Protein AF-A0A7W5BDZ5-F1 (afdb_monomer)

pLDDT: mean 76.69, std 17.92, range [43.31, 96.44]

Structure (mmCIF, N/CA/C/O backbone):
data_AF-A0A7W5BDZ5-F1
#
_entry.id   AF-A0A7W5BDZ5-F1
#
loop_
_atom_site.group_PDB
_atom_site.id
_atom_site.type_symbol
_atom_site.label_atom_id
_atom_site.label_alt_id
_atom_site.label_comp_id
_atom_site.label_asym_id
_atom_site.label_entity_id
_atom_site.label_seq_id
_atom_site.pdbx_PDB_ins_code
_atom_site.Cartn_x
_atom_site.Cartn_y
_atom_site.Cartn_z
_atom_site.occupancy
_atom_site.B_iso_or_equiv
_atom_site.auth_seq_id
_atom_site.auth_comp_id
_atom_site.auth_asym_id
_atom_site.auth_atom_id
_atom_site.pdbx_PDB_model_num
ATOM 1 N N . MET A 1 1 ? 33.289 -14.891 -12.813 1.00 67.44 1 MET A N 1
ATOM 2 C CA . MET A 1 1 ? 33.246 -13.759 -11.858 1.00 67.44 1 MET A CA 1
ATOM 3 C C . MET A 1 1 ? 31.859 -13.136 -11.923 1.00 67.44 1 MET A C 1
ATOM 5 O O . MET A 1 1 ? 31.339 -13.019 -13.023 1.00 67.44 1 MET A O 1
ATOM 9 N N . LYS A 1 2 ? 31.230 -12.822 -10.783 1.00 79.38 2 LYS A N 1
ATOM 10 C CA . LYS A 1 2 ? 29.952 -12.090 -10.724 1.00 79.38 2 LYS A CA 1
ATOM 11 C C . LYS A 1 2 ? 30.265 -10.614 -10.483 1.00 79.38 2 LYS A C 1
ATOM 13 O O . LYS A 1 2 ? 30.924 -10.308 -9.495 1.00 79.38 2 LYS A O 1
ATOM 18 N N . THR A 1 3 ? 29.818 -9.743 -11.380 1.00 87.62 3 THR A N 1
ATOM 19 C CA . THR A 1 3 ? 30.016 -8.290 -11.298 1.00 87.62 3 THR A CA 1
ATOM 20 C C . THR A 1 3 ? 28.718 -7.653 -10.820 1.00 87.62 3 THR A C 1
ATOM 22 O O . THR A 1 3 ? 27.643 -8.001 -11.308 1.00 87.62 3 THR A O 1
ATOM 25 N N . TYR A 1 4 ? 28.803 -6.772 -9.829 1.00 88.56 4 TYR A N 1
ATOM 26 C CA . TYR A 1 4 ? 27.645 -6.038 -9.333 1.00 88.56 4 TYR A CA 1
ATOM 27 C C . TYR A 1 4 ? 27.398 -4.810 -10.212 1.00 88.56 4 TYR A C 1
ATOM 29 O O . TYR A 1 4 ? 28.344 -4.126 -10.600 1.00 88.56 4 TYR A O 1
ATOM 37 N N . HIS A 1 5 ? 26.131 -4.543 -10.514 1.00 81.31 5 HIS A N 1
ATOM 38 C CA . HIS A 1 5 ? 25.703 -3.357 -11.242 1.00 81.31 5 HIS A CA 1
ATOM 39 C C . HIS A 1 5 ? 24.717 -2.585 -10.372 1.00 81.31 5 HIS A C 1
ATOM 41 O O . HIS A 1 5 ? 23.705 -3.137 -9.940 1.00 81.31 5 HIS A O 1
ATOM 47 N N . GLU A 1 6 ? 25.014 -1.313 -10.125 1.00 79.31 6 GLU A N 1
ATOM 48 C CA . GLU A 1 6 ? 24.080 -0.400 -9.476 1.00 79.31 6 GLU A CA 1
ATOM 49 C C . GLU A 1 6 ? 23.008 -0.003 -10.486 1.00 79.31 6 GLU A C 1
ATOM 51 O O . GLU A 1 6 ? 23.291 0.636 -11.499 1.00 79.31 6 GLU A O 1
ATOM 56 N N . ILE A 1 7 ? 21.772 -0.425 -10.226 1.00 79.12 7 ILE A N 1
ATOM 57 C CA . ILE A 1 7 ? 20.616 -0.007 -11.013 1.00 79.12 7 ILE A CA 1
ATOM 58 C C . ILE A 1 7 ? 20.012 1.199 -10.293 1.00 79.12 7 ILE A C 1
ATOM 60 O O . ILE A 1 7 ? 19.480 1.030 -9.191 1.00 79.12 7 ILE A O 1
ATOM 64 N N . PRO A 1 8 ? 20.106 2.411 -10.865 1.00 76.56 8 PRO A N 1
ATOM 65 C CA . PRO A 1 8 ? 19.493 3.578 -10.261 1.00 76.56 8 PRO A CA 1
ATOM 66 C C . PRO A 1 8 ? 17.970 3.458 -10.322 1.00 76.56 8 PRO A C 1
ATOM 68 O O . PRO A 1 8 ? 17.406 2.919 -11.276 1.00 76.56 8 PRO A O 1
ATOM 71 N N . TYR A 1 9 ? 17.300 4.008 -9.314 1.00 75.38 9 TYR A N 1
ATOM 72 C CA . TYR A 1 9 ? 15.858 4.224 -9.376 1.00 75.38 9 TYR A CA 1
ATOM 73 C C . TYR A 1 9 ? 15.540 5.252 -10.463 1.00 75.38 9 TYR A C 1
ATOM 75 O O . TYR A 1 9 ? 16.203 6.290 -10.529 1.00 75.38 9 TYR A O 1
ATOM 83 N N . ALA A 1 10 ? 14.523 4.999 -11.294 1.00 80.31 10 ALA A N 1
ATOM 84 C CA . ALA A 1 10 ? 14.154 5.955 -12.335 1.00 80.31 10 ALA A CA 1
ATOM 85 C C . ALA A 1 10 ? 13.501 7.211 -11.733 1.00 80.31 10 ALA A C 1
ATOM 87 O O . ALA A 1 10 ? 13.695 8.310 -12.250 1.00 80.31 10 ALA A O 1
ATOM 88 N N . TYR A 1 11 ? 12.763 7.071 -10.621 1.00 85.56 11 TYR A N 1
ATOM 89 C CA . TYR A 1 11 ? 12.172 8.190 -9.886 1.00 85.56 11 TYR A CA 1
ATOM 90 C C . TYR A 1 11 ? 12.449 8.100 -8.377 1.00 85.56 11 TYR A C 1
ATOM 92 O O . TYR A 1 11 ? 11.963 7.205 -7.691 1.00 85.56 11 TYR A O 1
ATOM 100 N N . LEU A 1 12 ? 13.196 9.069 -7.835 1.00 84.81 12 LEU A N 1
ATOM 101 C CA . LEU A 1 12 ? 13.583 9.096 -6.415 1.00 84.81 12 LEU A CA 1
ATOM 102 C C . LEU A 1 12 ? 12.479 9.583 -5.461 1.00 84.81 12 LEU A C 1
ATOM 104 O O . LEU A 1 12 ? 12.607 9.416 -4.254 1.00 84.81 12 LEU A O 1
ATOM 108 N N . GLY A 1 13 ? 11.397 10.181 -5.967 1.00 88.50 13 GLY A N 1
ATOM 109 C CA . GLY A 1 13 ? 10.307 10.710 -5.133 1.00 88.50 13 GLY A CA 1
ATOM 110 C C . GLY A 1 13 ? 9.330 9.650 -4.620 1.00 88.50 13 GLY A C 1
A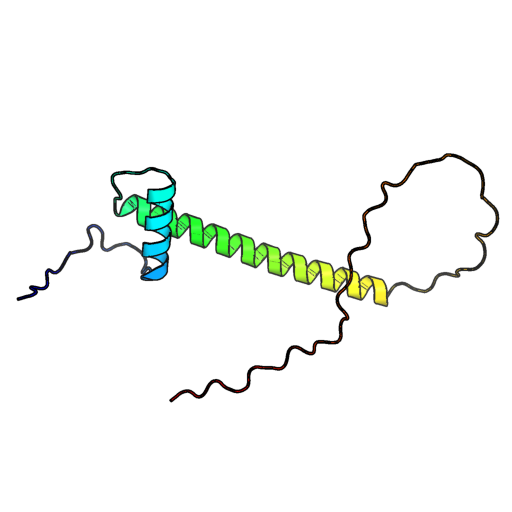TOM 111 O O . GLY A 1 13 ? 8.285 9.995 -4.069 1.00 88.50 13 GLY A O 1
ATOM 112 N N . ARG A 1 14 ? 9.606 8.363 -4.850 1.00 87.88 14 ARG A N 1
ATOM 113 C CA . ARG A 1 14 ? 8.696 7.289 -4.450 1.00 87.88 14 ARG A CA 1
ATOM 114 C C . ARG A 1 14 ? 8.789 6.994 -2.963 1.00 87.88 14 ARG A C 1
ATOM 116 O O . ARG A 1 14 ? 9.872 7.081 -2.386 1.00 87.88 14 ARG A O 1
ATOM 123 N N . PRO A 1 15 ? 7.669 6.587 -2.345 1.00 89.50 15 PRO A N 1
ATOM 124 C CA . PRO A 1 15 ? 7.720 6.098 -0.984 1.00 89.50 15 PRO A CA 1
ATOM 125 C C . PRO A 1 15 ? 8.593 4.839 -0.915 1.00 89.50 15 PRO A C 1
ATOM 127 O O . PRO A 1 15 ? 8.644 4.069 -1.881 1.00 89.50 15 PRO A O 1
ATOM 130 N N . PRO A 1 16 ? 9.235 4.584 0.233 1.00 89.81 16 PRO A N 1
ATOM 131 C CA . PRO A 1 16 ? 9.908 3.320 0.455 1.00 89.81 16 PRO A CA 1
ATOM 132 C C . PRO A 1 16 ? 8.909 2.161 0.323 1.00 89.81 16 PRO A C 1
ATOM 134 O O . PRO A 1 16 ? 7.764 2.225 0.791 1.00 89.81 16 PRO A O 1
ATOM 137 N N . ALA A 1 17 ? 9.365 1.100 -0.332 1.00 91.56 17 ALA A N 1
ATOM 138 C CA . ALA A 1 17 ? 8.632 -0.142 -0.508 1.00 91.56 17 ALA A CA 1
ATOM 139 C C . ALA A 1 17 ? 9.505 -1.310 -0.058 1.00 91.56 17 ALA A C 1
ATOM 141 O O . ALA A 1 17 ? 10.726 -1.305 -0.234 1.00 91.56 17 ALA A O 1
ATOM 142 N N . SER A 1 18 ? 8.878 -2.317 0.530 1.00 93.69 18 SER A N 1
ATOM 143 C CA . SER A 1 18 ? 9.566 -3.539 0.906 1.00 93.69 18 SER A CA 1
ATOM 144 C C . SER A 1 18 ? 9.847 -4.406 -0.328 1.00 93.69 18 SER A C 1
ATOM 146 O O . SER A 1 18 ? 9.153 -4.350 -1.348 1.00 93.69 18 SER A O 1
ATOM 148 N N . LEU A 1 19 ? 10.823 -5.307 -0.212 1.00 94.44 19 LEU A N 1
ATOM 149 C CA . LEU A 1 19 ? 11.084 -6.287 -1.267 1.00 94.44 19 LEU A CA 1
ATOM 150 C C . LEU A 1 19 ? 9.881 -7.219 -1.506 1.00 94.44 19 LEU A C 1
ATOM 152 O O . LEU A 1 19 ? 9.681 -7.690 -2.627 1.00 94.44 19 LEU A O 1
ATOM 156 N N . TRP A 1 20 ? 9.079 -7.501 -0.473 1.00 96.19 20 TRP A N 1
ATOM 157 C CA . TRP A 1 20 ? 7.903 -8.359 -0.610 1.00 96.19 20 TRP A CA 1
ATOM 158 C C . TRP A 1 20 ? 6.780 -7.658 -1.383 1.00 96.19 20 TRP A C 1
ATOM 160 O O . TRP A 1 20 ? 6.158 -8.305 -2.223 1.00 96.19 20 TRP A O 1
ATOM 170 N N . GLU A 1 21 ? 6.579 -6.353 -1.172 1.00 95.62 21 GLU A N 1
ATOM 171 C CA . GLU A 1 21 ? 5.581 -5.540 -1.881 1.00 95.62 21 GLU A CA 1
ATOM 172 C C . GLU A 1 21 ? 5.914 -5.477 -3.368 1.00 95.62 21 GLU A C 1
ATOM 174 O O . GLU A 1 21 ? 5.065 -5.747 -4.216 1.00 95.62 21 GLU A O 1
ATOM 179 N N . VAL A 1 22 ? 7.183 -5.213 -3.693 1.00 94.81 22 VAL A N 1
ATOM 180 C CA . VAL A 1 22 ? 7.658 -5.186 -5.082 1.00 94.81 22 VAL A CA 1
ATOM 181 C C . VAL A 1 22 ? 7.460 -6.548 -5.747 1.00 94.81 22 VAL A C 1
ATOM 183 O O . VAL A 1 22 ? 6.922 -6.628 -6.850 1.00 94.81 22 VAL A O 1
ATOM 186 N N . ARG A 1 23 ? 7.835 -7.644 -5.075 1.00 95.62 23 ARG A N 1
ATOM 187 C CA . ARG A 1 23 ? 7.628 -9.002 -5.604 1.00 95.62 23 ARG A CA 1
ATOM 188 C C . ARG A 1 23 ? 6.149 -9.322 -5.800 1.00 95.62 23 ARG A C 1
ATOM 190 O O . ARG A 1 23 ? 5.795 -9.934 -6.804 1.00 95.62 23 ARG A O 1
ATOM 197 N N . ALA A 1 24 ? 5.296 -8.935 -4.857 1.00 96.12 24 ALA A N 1
ATOM 198 C CA . ALA A 1 24 ? 3.860 -9.151 -4.951 1.00 96.12 24 ALA A CA 1
ATOM 199 C C . ALA A 1 24 ? 3.260 -8.384 -6.136 1.00 96.12 24 ALA A C 1
ATOM 201 O O . ALA A 1 24 ? 2.607 -9.006 -6.973 1.00 96.12 24 ALA A O 1
ATOM 202 N N . ALA A 1 25 ? 3.584 -7.097 -6.275 1.00 95.00 25 ALA A N 1
ATOM 203 C CA . ALA A 1 25 ? 3.136 -6.271 -7.389 1.00 95.00 25 ALA A CA 1
ATOM 204 C C . ALA A 1 25 ? 3.610 -6.828 -8.740 1.00 95.00 25 ALA A C 1
ATOM 206 O O . ALA A 1 25 ? 2.817 -6.943 -9.669 1.00 95.00 25 ALA A O 1
ATOM 207 N N . VAL A 1 26 ? 4.872 -7.261 -8.851 1.00 94.69 26 VAL A N 1
ATOM 208 C CA . VAL A 1 26 ? 5.396 -7.901 -10.071 1.00 94.69 26 VAL A CA 1
ATOM 209 C C . VAL A 1 26 ? 4.610 -9.167 -10.414 1.00 94.69 26 VAL A C 1
ATOM 211 O O . VAL A 1 26 ? 4.181 -9.323 -11.556 1.00 94.69 26 VAL A O 1
ATOM 214 N N . ARG A 1 27 ? 4.376 -10.059 -9.440 1.00 94.88 27 ARG A N 1
ATOM 215 C CA . ARG A 1 27 ? 3.580 -11.282 -9.661 1.00 94.88 27 ARG A CA 1
ATOM 216 C C . ARG A 1 27 ? 2.175 -10.956 -10.149 1.00 94.88 27 ARG A C 1
ATOM 218 O O . ARG A 1 27 ? 1.684 -11.611 -11.063 1.00 94.88 27 ARG A O 1
ATOM 225 N N . GLU A 1 28 ? 1.551 -9.941 -9.568 1.00 93.38 28 GLU A N 1
ATOM 226 C CA . GLU A 1 28 ? 0.231 -9.489 -9.983 1.00 93.38 28 GLU A CA 1
ATOM 227 C C . GLU A 1 28 ? 0.236 -8.933 -11.415 1.00 93.38 28 GLU A C 1
ATOM 229 O O . GLU A 1 28 ? -0.622 -9.301 -12.214 1.00 93.38 28 GLU A O 1
ATOM 234 N N . GLN A 1 29 ? 1.219 -8.107 -11.792 1.00 92.94 29 GLN A N 1
ATOM 235 C CA . GLN A 1 29 ? 1.317 -7.588 -13.162 1.00 92.94 29 GLN A CA 1
ATOM 236 C C . GLN A 1 29 ? 1.530 -8.709 -14.193 1.00 92.94 29 GLN A C 1
ATOM 238 O O . GLN A 1 29 ? 0.933 -8.670 -15.272 1.00 92.94 29 GLN A O 1
ATOM 243 N N . VAL A 1 30 ? 2.327 -9.730 -13.852 1.00 93.25 30 VAL A N 1
ATOM 244 C CA . VAL A 1 30 ? 2.497 -10.932 -14.685 1.00 93.25 30 VAL A CA 1
ATOM 245 C C . VAL A 1 30 ? 1.178 -11.696 -14.805 1.00 93.25 30 VAL A C 1
ATOM 247 O O . VAL A 1 30 ? 0.794 -12.070 -15.911 1.00 93.25 30 VAL A O 1
ATOM 250 N N . ALA A 1 31 ? 0.451 -11.882 -13.700 1.00 92.44 31 ALA A N 1
ATOM 251 C CA . ALA A 1 31 ? -0.854 -12.544 -13.701 1.00 92.44 31 ALA A CA 1
ATOM 252 C C . ALA A 1 31 ? -1.899 -11.781 -14.538 1.00 92.44 31 ALA A C 1
ATOM 254 O O . ALA A 1 31 ? -2.720 -12.396 -15.212 1.00 92.44 31 ALA A O 1
ATOM 255 N N . ARG A 1 32 ? -1.819 -10.443 -14.569 1.00 90.56 32 ARG A N 1
ATOM 256 C CA . ARG A 1 32 ? -2.621 -9.564 -15.441 1.00 90.56 32 ARG A CA 1
ATOM 257 C C . ARG A 1 32 ? -2.182 -9.610 -16.922 1.00 90.56 32 ARG A C 1
ATOM 259 O O . ARG A 1 32 ? -2.763 -8.913 -17.748 1.00 90.56 32 ARG A O 1
ATOM 266 N N . GLY A 1 33 ? -1.168 -10.405 -17.276 1.00 91.12 33 GLY A N 1
ATOM 267 C CA . GLY A 1 33 ? -0.713 -10.614 -18.654 1.00 91.12 33 GLY A CA 1
ATOM 268 C C . GLY A 1 33 ? 0.199 -9.516 -19.210 1.00 91.12 33 GLY A C 1
ATOM 269 O O . GLY A 1 33 ? 0.435 -9.470 -20.421 1.00 91.12 33 GLY A O 1
ATOM 270 N N . LYS A 1 34 ? 0.729 -8.619 -18.367 1.00 86.44 34 LYS A N 1
ATOM 271 C CA . LYS A 1 34 ? 1.642 -7.569 -18.834 1.00 86.44 34 LYS A CA 1
ATOM 272 C C . LYS A 1 34 ? 3.018 -8.157 -19.151 1.00 86.44 34 LYS A C 1
ATOM 274 O O . LYS A 1 34 ? 3.688 -8.700 -18.279 1.00 86.44 34 LYS A O 1
ATOM 279 N N . LYS A 1 35 ? 3.455 -8.011 -20.407 1.00 78.56 35 LYS A N 1
ATOM 280 C CA . LYS A 1 35 ? 4.794 -8.432 -20.870 1.00 78.56 35 LYS A CA 1
ATOM 281 C C . LYS A 1 35 ? 5.910 -7.467 -20.464 1.00 78.56 35 LYS A C 1
ATOM 283 O O . LYS A 1 35 ? 7.042 -7.897 -20.279 1.00 78.56 35 LYS A O 1
ATOM 288 N N . HIS A 1 36 ? 5.591 -6.181 -20.330 1.00 84.06 36 HIS A N 1
ATOM 289 C CA . HIS A 1 36 ? 6.528 -5.150 -19.898 1.00 84.06 36 HIS A CA 1
ATOM 290 C C . HIS A 1 36 ? 6.061 -4.591 -18.559 1.00 84.06 36 HIS A C 1
ATOM 292 O O . HIS A 1 36 ? 4.949 -4.072 -18.459 1.00 84.06 36 HIS A O 1
ATOM 298 N N . ILE A 1 37 ? 6.903 -4.745 -17.540 1.00 85.56 37 ILE A N 1
ATOM 299 C CA . ILE A 1 37 ? 6.654 -4.242 -16.192 1.00 85.56 37 ILE A CA 1
ATOM 300 C C . ILE A 1 37 ? 7.534 -3.013 -16.014 1.00 85.56 37 ILE A C 1
ATOM 302 O O . ILE A 1 37 ? 8.759 -3.114 -16.002 1.00 85.56 37 ILE A O 1
ATOM 306 N N . ASP A 1 38 ? 6.896 -1.855 -15.934 1.00 90.44 38 ASP A N 1
ATOM 307 C CA . ASP A 1 38 ? 7.535 -0.577 -15.654 1.00 90.44 38 ASP A CA 1
ATOM 308 C C . ASP A 1 38 ? 7.475 -0.243 -14.156 1.00 90.44 38 ASP A C 1
ATOM 310 O O . ASP A 1 38 ? 6.663 -0.775 -13.397 1.00 90.44 38 ASP A O 1
ATOM 314 N N . GLU A 1 39 ? 8.334 0.676 -13.716 1.00 89.38 39 GLU A N 1
ATOM 315 C CA . GLU A 1 39 ? 8.369 1.120 -12.318 1.00 89.38 39 GLU A CA 1
ATOM 316 C C . GLU A 1 39 ? 7.014 1.707 -11.884 1.00 89.38 39 GLU A C 1
ATOM 318 O O . GLU A 1 39 ? 6.532 1.433 -10.788 1.00 89.38 39 GLU A O 1
ATOM 323 N N . ASN A 1 40 ? 6.343 2.458 -12.764 1.00 91.69 40 ASN A N 1
ATOM 324 C CA . ASN A 1 40 ? 5.035 3.041 -12.465 1.00 91.69 40 ASN A CA 1
ATOM 325 C C . ASN A 1 40 ? 3.972 1.983 -12.146 1.00 91.69 40 ASN A C 1
ATOM 327 O O . ASN A 1 40 ? 3.282 2.135 -11.137 1.00 91.69 40 ASN A O 1
ATOM 331 N N . SER A 1 41 ? 3.848 0.913 -12.941 1.00 91.81 41 SER A N 1
ATOM 332 C CA . SER A 1 41 ? 2.845 -0.125 -12.668 1.00 91.81 41 SER A CA 1
ATOM 333 C C . SER A 1 41 ? 3.122 -0.898 -11.384 1.00 91.81 41 SER A C 1
ATOM 335 O O . SER A 1 41 ? 2.171 -1.277 -10.702 1.00 91.81 41 SER A O 1
ATOM 337 N N . ILE A 1 42 ? 4.393 -1.093 -11.017 1.00 93.06 42 ILE A N 1
ATOM 338 C CA . ILE A 1 42 ? 4.760 -1.718 -9.740 1.00 93.06 42 ILE A CA 1
ATOM 339 C C . ILE A 1 42 ? 4.236 -0.866 -8.586 1.00 93.06 42 ILE A C 1
ATOM 341 O O . ILE A 1 42 ? 3.498 -1.364 -7.741 1.00 93.06 42 ILE A O 1
ATOM 345 N N . PHE A 1 43 ? 4.571 0.425 -8.557 1.00 94.56 43 PHE A N 1
ATOM 346 C CA . PHE A 1 43 ? 4.167 1.294 -7.451 1.00 94.56 43 PHE A CA 1
ATOM 347 C C . PHE A 1 43 ? 2.665 1.583 -7.429 1.00 94.56 43 PHE A C 1
ATOM 349 O O . PHE A 1 43 ? 2.101 1.742 -6.349 1.00 94.56 43 PHE A O 1
ATOM 356 N N . GLN A 1 44 ? 2.005 1.590 -8.589 1.00 93.69 44 GLN A N 1
ATOM 357 C CA . GLN A 1 44 ? 0.547 1.613 -8.654 1.00 93.69 44 GLN A CA 1
ATOM 358 C C . GLN A 1 44 ? -0.054 0.353 -8.013 1.00 93.69 44 GLN A C 1
ATOM 360 O O . GLN A 1 44 ? -0.938 0.471 -7.170 1.00 93.69 44 GLN A O 1
ATOM 365 N N . GLY A 1 45 ? 0.465 -0.835 -8.341 1.00 94.19 45 GLY A N 1
ATOM 366 C CA . GLY A 1 45 ? 0.030 -2.089 -7.718 1.00 94.19 45 GLY A CA 1
ATOM 367 C C . GLY A 1 45 ? 0.255 -2.101 -6.203 1.00 94.19 45 GLY A C 1
ATOM 368 O O . GLY A 1 45 ? -0.617 -2.516 -5.448 1.00 94.19 45 GLY A O 1
ATOM 369 N N . ILE A 1 46 ? 1.383 -1.564 -5.728 1.00 95.81 46 ILE A N 1
ATOM 370 C CA . ILE A 1 46 ? 1.644 -1.414 -4.286 1.00 95.81 46 ILE A CA 1
ATOM 371 C C . ILE A 1 46 ? 0.612 -0.493 -3.625 1.00 95.81 46 ILE A C 1
ATOM 373 O O . ILE A 1 46 ? 0.115 -0.811 -2.546 1.00 95.81 46 ILE A O 1
ATOM 377 N N . ALA A 1 47 ? 0.263 0.629 -4.258 1.00 95.62 47 ALA A N 1
ATOM 378 C CA . ALA A 1 47 ? -0.761 1.529 -3.735 1.00 95.62 47 ALA A CA 1
ATOM 379 C C . ALA A 1 47 ? -2.138 0.845 -3.654 1.00 95.62 47 ALA A C 1
ATOM 381 O O . ALA A 1 47 ? -2.801 0.951 -2.623 1.00 95.62 47 ALA A O 1
ATOM 382 N N . GLU A 1 48 ? -2.526 0.096 -4.693 1.00 95.62 48 GLU A N 1
ATOM 383 C CA . GLU A 1 48 ? -3.760 -0.703 -4.721 1.00 95.62 48 GLU A CA 1
ATOM 384 C C . GLU A 1 48 ? -3.782 -1.740 -3.581 1.00 95.62 48 GLU A C 1
ATOM 386 O O . GLU A 1 48 ? -4.755 -1.809 -2.827 1.00 95.62 48 GLU A O 1
ATOM 391 N N . MET A 1 49 ? -2.695 -2.50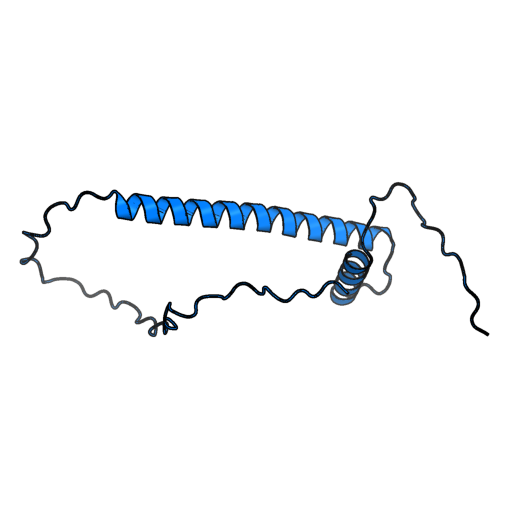0 -3.392 1.00 94.62 49 MET A N 1
ATOM 392 C CA . MET A 1 49 ? -2.585 -3.488 -2.309 1.00 94.62 49 MET A CA 1
ATOM 393 C C . MET A 1 49 ? -2.734 -2.843 -0.925 1.00 94.62 49 MET A C 1
ATOM 395 O O . MET A 1 49 ? -3.538 -3.305 -0.114 1.00 94.62 49 MET A O 1
ATOM 399 N N . ARG A 1 50 ? -2.033 -1.731 -0.669 1.00 95.44 50 ARG A N 1
ATOM 400 C CA . ARG A 1 50 ? -2.125 -1.001 0.609 1.00 95.44 50 ARG A CA 1
ATOM 401 C C . ARG A 1 50 ? -3.530 -0.455 0.866 1.00 95.44 50 ARG A C 1
ATOM 403 O O . ARG A 1 50 ? -3.992 -0.437 2.007 1.00 95.44 50 ARG A O 1
ATOM 410 N N . GLU A 1 51 ? -4.234 -0.015 -0.175 1.00 96.44 51 GLU A N 1
ATOM 411 C CA . GLU A 1 51 ? -5.619 0.438 -0.047 1.00 96.44 51 GLU A CA 1
ATOM 412 C C . GLU A 1 51 ? -6.553 -0.717 0.349 1.00 96.44 51 GLU A C 1
ATOM 414 O O . GLU A 1 51 ? -7.417 -0.552 1.217 1.00 96.44 51 GLU A O 1
ATOM 419 N N . ILE A 1 52 ? -6.365 -1.898 -0.249 1.00 95.38 52 ILE A N 1
ATOM 420 C CA . ILE A 1 52 ? -7.116 -3.110 0.101 1.00 95.38 52 ILE A CA 1
ATOM 421 C C . ILE A 1 52 ? -6.854 -3.498 1.560 1.00 95.38 52 ILE A C 1
ATOM 423 O O . ILE A 1 52 ? -7.808 -3.738 2.301 1.00 95.38 52 ILE A O 1
ATOM 427 N N . GLU A 1 53 ? -5.595 -3.495 1.999 1.00 94.31 53 GLU A N 1
ATOM 428 C CA . GLU A 1 53 ? -5.216 -3.778 3.389 1.00 94.31 53 GLU A CA 1
ATOM 429 C C . GLU A 1 53 ? -5.874 -2.802 4.373 1.00 94.31 53 GLU A C 1
ATOM 431 O O . GLU A 1 53 ? -6.462 -3.222 5.373 1.00 94.31 53 GLU A O 1
ATOM 436 N N . ALA A 1 54 ? -5.850 -1.502 4.070 1.00 95.38 54 ALA A N 1
ATOM 437 C CA . ALA A 1 54 ? -6.478 -0.484 4.907 1.00 95.38 54 ALA A CA 1
ATOM 438 C C . ALA A 1 54 ? -7.999 -0.692 5.018 1.00 95.38 54 ALA A C 1
ATOM 440 O O . ALA A 1 54 ? -8.561 -0.650 6.119 1.00 95.38 54 ALA A O 1
ATOM 441 N N . LYS A 1 55 ? -8.676 -0.966 3.895 1.00 95.50 55 LYS A N 1
ATOM 442 C CA . LYS A 1 55 ? -10.117 -1.271 3.872 1.00 95.50 55 LYS A CA 1
ATOM 443 C C . LYS A 1 55 ? -10.431 -2.532 4.673 1.00 95.50 55 LYS A C 1
ATOM 445 O O . LYS A 1 55 ? -11.362 -2.521 5.483 1.00 95.50 55 LYS A O 1
ATOM 450 N N . ALA A 1 56 ? -9.640 -3.588 4.490 1.00 93.69 56 ALA A N 1
ATOM 451 C CA . ALA A 1 56 ? -9.785 -4.840 5.219 1.00 93.69 56 ALA A CA 1
ATOM 452 C C . ALA A 1 56 ? -9.641 -4.612 6.730 1.00 93.69 56 ALA A C 1
ATOM 454 O O . ALA A 1 56 ? -10.536 -4.986 7.486 1.00 93.69 56 ALA A O 1
ATOM 455 N N . ALA A 1 57 ? -8.604 -3.896 7.172 1.00 92.38 57 ALA A N 1
ATOM 456 C CA . ALA A 1 57 ? -8.382 -3.584 8.583 1.00 92.38 57 ALA A CA 1
ATOM 457 C C . ALA A 1 57 ? -9.565 -2.828 9.218 1.00 92.38 57 ALA A C 1
ATOM 459 O O . ALA A 1 57 ? -10.014 -3.170 10.318 1.00 92.38 57 ALA A O 1
ATOM 460 N N . ILE A 1 58 ? -10.117 -1.829 8.517 1.00 92.25 58 ILE A N 1
ATOM 461 C CA . ILE A 1 58 ? -11.301 -1.089 8.978 1.00 92.25 58 ILE A CA 1
ATOM 462 C C . ILE A 1 58 ? -12.512 -2.022 9.069 1.00 92.25 58 ILE A C 1
ATOM 464 O O . ILE A 1 58 ? -13.228 -2.006 10.075 1.00 92.25 58 ILE A O 1
ATOM 468 N N . SER A 1 59 ? -12.735 -2.846 8.042 1.00 90.88 59 SER A N 1
ATOM 469 C CA . SER A 1 59 ? -13.867 -3.772 7.994 1.00 90.88 59 SER A CA 1
ATOM 470 C C . SER A 1 59 ? -13.816 -4.795 9.132 1.00 90.88 59 SER A C 1
ATOM 472 O O . SER A 1 59 ? -14.814 -4.959 9.829 1.00 90.88 59 SER A O 1
ATOM 474 N N . THR A 1 60 ? -12.645 -5.369 9.423 1.00 89.06 60 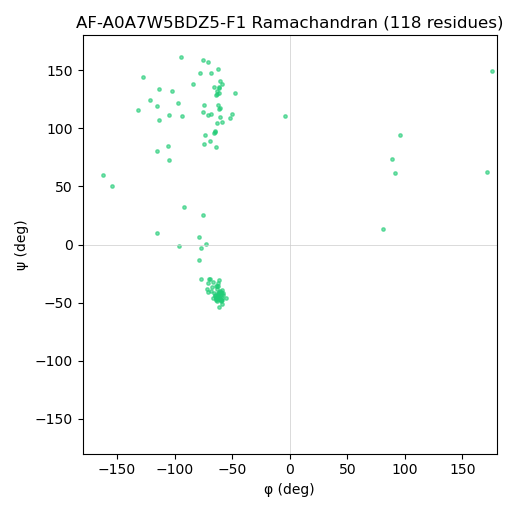THR A N 1
ATOM 475 C CA . THR A 1 60 ? -12.437 -6.323 10.521 1.00 89.06 60 THR A CA 1
ATOM 476 C C . THR A 1 60 ? -12.659 -5.664 11.876 1.00 89.06 60 THR A C 1
ATOM 478 O O . THR A 1 60 ? -13.353 -6.208 12.735 1.00 89.06 60 THR A O 1
ATOM 481 N N . LYS A 1 61 ? -12.144 -4.443 12.070 1.00 91.62 61 LYS A N 1
ATOM 482 C CA . LYS A 1 61 ? -12.381 -3.676 13.301 1.00 91.62 61 LYS A CA 1
ATOM 483 C C . LYS A 1 61 ? -13.869 -3.379 13.504 1.00 91.62 61 LYS A C 1
ATOM 485 O O . LYS A 1 61 ? -14.366 -3.463 14.627 1.00 91.62 61 LYS A O 1
ATOM 490 N N . SER A 1 62 ? -14.575 -3.030 12.429 1.00 87.81 62 SER A N 1
ATOM 491 C CA . SER A 1 62 ? -16.019 -2.784 12.450 1.00 87.81 62 SER A CA 1
ATOM 492 C C . SER A 1 62 ? -16.807 -4.061 12.753 1.00 87.81 62 SER A C 1
ATOM 494 O O . SER A 1 62 ? -17.675 -4.052 13.629 1.00 87.81 62 SER A O 1
ATOM 496 N N . ALA A 1 63 ? -16.457 -5.171 12.096 1.00 85.31 63 ALA A N 1
ATOM 497 C CA . ALA A 1 63 ? -17.064 -6.481 12.299 1.00 85.31 63 ALA A CA 1
ATOM 498 C C . ALA A 1 63 ? -16.922 -6.942 13.755 1.00 85.31 63 ALA A C 1
ATOM 500 O O . ALA A 1 63 ? -17.939 -7.195 14.403 1.00 85.31 63 ALA A O 1
ATOM 501 N N . ARG A 1 64 ? -15.701 -6.904 14.312 1.00 92.12 64 ARG A N 1
ATOM 502 C CA . ARG A 1 64 ? -15.444 -7.231 15.726 1.00 92.12 64 ARG A CA 1
ATOM 503 C C . ARG A 1 64 ? -16.297 -6.384 16.669 1.00 92.12 64 ARG A C 1
ATOM 505 O O . ARG A 1 64 ? -16.931 -6.903 17.581 1.00 92.12 64 ARG A O 1
ATOM 512 N N . ARG A 1 65 ? -16.366 -5.067 16.441 1.00 92.12 65 ARG A N 1
ATOM 513 C CA . ARG A 1 65 ? -17.167 -4.171 17.292 1.00 92.12 65 ARG A CA 1
ATOM 514 C C . ARG A 1 65 ? -18.665 -4.481 17.212 1.00 92.12 65 ARG A C 1
ATOM 516 O O . ARG A 1 65 ? -19.373 -4.334 18.206 1.00 92.12 65 ARG A O 1
ATOM 523 N N . ASN A 1 66 ? -19.170 -4.868 16.044 1.00 86.56 66 ASN A N 1
ATOM 524 C CA . ASN A 1 66 ? -20.572 -5.254 15.882 1.00 86.56 66 ASN A CA 1
ATOM 525 C C . ASN A 1 66 ? -20.892 -6.568 16.595 1.00 86.56 66 ASN A C 1
ATOM 527 O O . ASN A 1 66 ? -21.933 -6.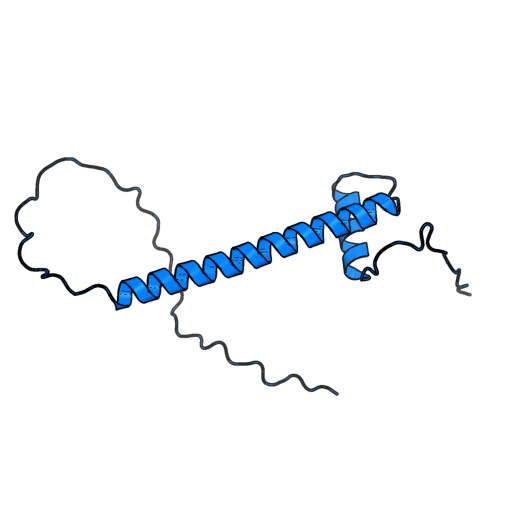665 17.243 1.00 86.56 66 ASN A O 1
ATOM 531 N N . GLU A 1 67 ? -19.988 -7.538 16.534 1.00 87.00 67 GLU A N 1
ATOM 532 C CA . GLU A 1 67 ? -20.109 -8.787 17.280 1.00 87.00 67 GLU A CA 1
ATOM 533 C C . GLU A 1 67 ? -20.108 -8.547 18.797 1.00 87.00 67 GLU A C 1
ATOM 535 O O . GLU A 1 67 ? -20.998 -9.023 19.503 1.00 87.00 67 GLU A O 1
ATOM 540 N N . GLU A 1 68 ? -19.208 -7.698 19.301 1.00 92.56 68 GLU A N 1
ATOM 541 C CA . GLU A 1 68 ? -19.193 -7.292 20.713 1.00 92.56 68 GLU A CA 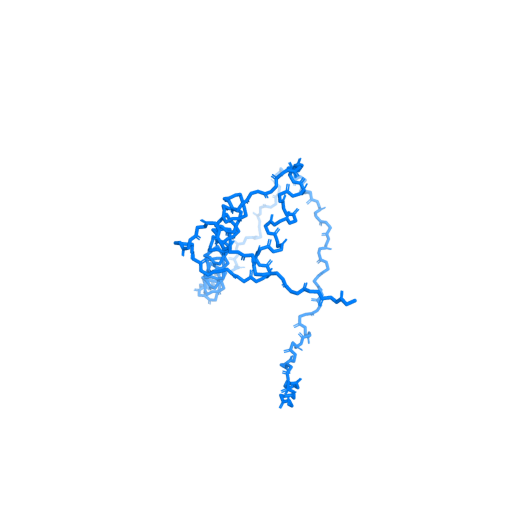1
ATOM 542 C C . GLU A 1 68 ? -20.499 -6.606 21.143 1.00 92.56 68 GLU A C 1
ATOM 544 O O . GLU A 1 68 ? -21.043 -6.893 22.215 1.00 92.56 68 GLU A O 1
ATOM 549 N N . ARG A 1 69 ? -21.053 -5.723 20.301 1.00 92.06 69 ARG A N 1
ATOM 550 C CA . ARG A 1 69 ? -22.361 -5.093 20.554 1.00 92.06 69 ARG A CA 1
ATOM 551 C C . ARG A 1 69 ? -23.480 -6.127 20.618 1.00 92.06 69 ARG A C 1
ATOM 553 O O . ARG A 1 69 ? -24.336 -6.037 21.491 1.00 92.06 69 ARG A O 1
ATOM 560 N N . ARG A 1 70 ? -23.477 -7.116 19.724 1.00 88.69 70 ARG A N 1
ATOM 561 C CA . ARG A 1 70 ? -24.478 -8.188 19.726 1.00 88.69 70 ARG A CA 1
ATOM 562 C C . ARG A 1 70 ? -24.373 -9.031 20.996 1.00 88.69 70 ARG A C 1
ATOM 564 O O . ARG A 1 70 ? -25.376 -9.216 21.679 1.00 88.69 70 ARG A O 1
ATOM 571 N N . ARG A 1 71 ? -23.158 -9.444 21.366 1.00 89.75 71 ARG A N 1
ATOM 572 C CA . ARG A 1 71 ? -22.896 -10.217 22.588 1.00 89.75 71 ARG A CA 1
ATOM 573 C C . ARG A 1 71 ? -23.322 -9.464 23.847 1.00 89.75 71 ARG A C 1
ATOM 575 O O . ARG A 1 71 ? -23.875 -10.055 24.768 1.00 89.75 71 ARG A O 1
ATOM 582 N N . THR A 1 72 ? -23.065 -8.159 23.913 1.00 90.94 72 THR A N 1
ATOM 583 C CA . THR A 1 72 ? -23.487 -7.335 25.058 1.00 90.94 72 THR A CA 1
ATOM 584 C C . THR A 1 72 ? -25.002 -7.128 25.089 1.00 90.94 72 THR A C 1
ATOM 586 O O . THR A 1 72 ? -25.587 -7.264 26.158 1.00 90.94 72 THR A O 1
ATOM 589 N N . ALA A 1 73 ? -25.655 -6.900 23.946 1.00 88.44 73 ALA A N 1
ATOM 590 C CA . ALA A 1 73 ? -27.115 -6.799 23.854 1.00 88.44 73 ALA A CA 1
ATOM 591 C C . ALA A 1 73 ? -27.839 -8.105 24.232 1.00 88.44 73 ALA A C 1
ATOM 593 O O . ALA A 1 73 ? -28.907 -8.074 24.839 1.00 88.44 73 ALA A O 1
ATOM 594 N N . GLU A 1 74 ? -27.266 -9.264 23.901 1.00 85.06 74 GLU A N 1
ATOM 595 C CA . GLU A 1 74 ? -27.796 -10.568 24.315 1.00 85.06 74 GLU A CA 1
ATOM 596 C C . GLU A 1 74 ? -27.684 -10.773 25.833 1.00 85.06 74 GLU A C 1
ATOM 598 O O . GLU A 1 74 ? -28.617 -11.286 26.446 1.00 85.06 74 GLU A O 1
ATOM 603 N N . LYS A 1 75 ? -26.602 -10.293 26.461 1.00 79.81 75 LYS A N 1
ATOM 604 C CA . LYS A 1 75 ? -26.433 -10.323 27.925 1.00 79.81 75 LYS A CA 1
ATOM 605 C C . LYS A 1 75 ? -27.375 -9.371 28.667 1.00 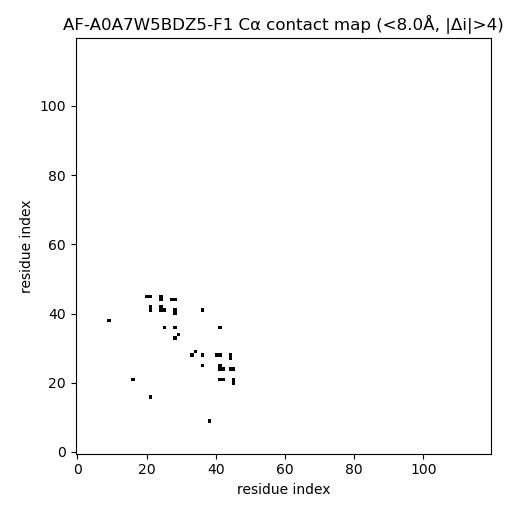79.81 75 LYS A C 1
ATOM 607 O O . LYS A 1 75 ? -27.720 -9.643 29.811 1.00 79.81 75 LYS A O 1
ATOM 612 N N . THR A 1 76 ? -27.766 -8.255 28.051 1.00 74.62 76 THR A N 1
ATOM 613 C CA . THR A 1 76 ? -28.616 -7.231 28.684 1.00 74.62 76 THR A CA 1
ATOM 614 C C . THR A 1 76 ? -30.099 -7.364 28.352 1.00 74.62 76 THR A C 1
ATOM 616 O O . THR A 1 76 ? -30.899 -6.587 28.874 1.00 74.62 76 THR A O 1
ATOM 619 N N . LYS A 1 77 ? -30.504 -8.342 27.527 1.00 65.31 77 LYS A N 1
ATOM 620 C CA . LYS A 1 77 ? -31.924 -8.631 27.294 1.00 65.31 77 LYS A CA 1
ATOM 621 C C . LYS A 1 77 ? -32.590 -9.025 28.622 1.00 65.31 77 LYS A C 1
ATOM 623 O O . LYS A 1 77 ? -32.233 -10.062 29.181 1.00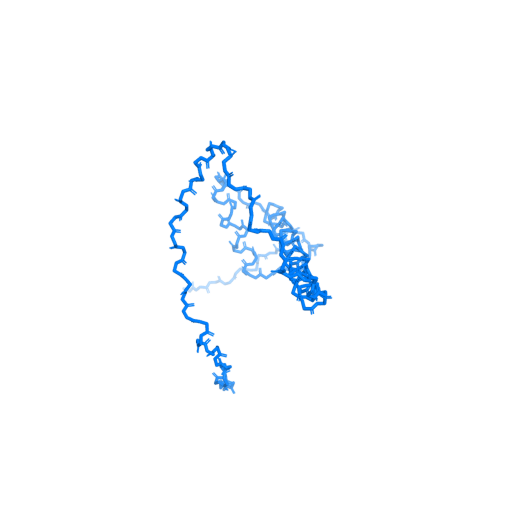 65.31 77 LYS A O 1
ATOM 628 N N . PRO A 1 78 ? -33.585 -8.265 29.120 1.00 59.31 78 PRO A N 1
ATOM 629 C CA . PRO A 1 78 ? -34.388 -8.729 30.239 1.00 59.31 78 PRO A CA 1
ATOM 630 C C . PRO A 1 78 ? -35.138 -9.987 29.788 1.00 59.31 78 PRO A C 1
ATOM 632 O O . PRO A 1 78 ? -35.730 -10.003 28.705 1.00 59.31 78 PRO A O 1
ATOM 635 N N . GLN A 1 79 ? -35.098 -11.050 30.595 1.00 59.56 79 GLN A N 1
ATOM 636 C CA . GLN A 1 79 ? -35.918 -12.245 30.396 1.00 59.56 79 GLN A CA 1
ATOM 637 C C . GLN A 1 79 ? -37.398 -11.859 30.539 1.00 59.56 79 GLN A C 1
ATOM 639 O O . GLN A 1 79 ? -37.996 -11.963 31.606 1.00 59.56 79 GLN A O 1
ATOM 644 N N . ALA A 1 80 ? -37.999 -11.360 29.462 1.00 56.25 80 ALA A N 1
ATOM 645 C CA . ALA A 1 80 ? -39.434 -11.176 29.387 1.00 56.25 80 ALA A CA 1
ATOM 646 C C . ALA A 1 80 ? -40.082 -12.566 29.292 1.00 56.25 80 ALA A C 1
ATOM 648 O O . ALA A 1 80 ? -39.878 -13.286 28.316 1.00 56.25 80 ALA A O 1
ATOM 649 N N . LYS A 1 81 ? -40.785 -12.926 30.374 1.00 54.41 81 LYS A N 1
ATOM 650 C CA . LYS A 1 81 ? -41.690 -14.069 30.584 1.00 54.41 81 LYS A CA 1
ATOM 651 C C . LYS A 1 81 ? -41.929 -14.949 29.350 1.00 54.41 81 LYS A C 1
ATOM 653 O O . LYS A 1 81 ? -42.637 -14.574 28.423 1.00 54.41 81 LYS A O 1
ATOM 658 N N . ARG A 1 82 ? -41.394 -16.169 29.416 1.00 50.50 82 ARG A N 1
ATOM 659 C CA . ARG A 1 82 ? -41.566 -17.260 28.443 1.00 50.50 82 ARG A CA 1
ATOM 660 C C . ARG A 1 82 ? -42.746 -18.180 28.802 1.00 50.50 82 ARG A C 1
ATOM 662 O O . ARG A 1 82 ? -42.717 -19.372 28.523 1.00 50.50 82 ARG A O 1
ATOM 669 N N . GLU A 1 83 ? -43.784 -17.629 29.418 1.00 51.19 83 GLU A N 1
ATOM 670 C CA . GLU A 1 83 ? -45.045 -18.319 29.694 1.00 51.19 83 GLU A CA 1
ATOM 671 C C . GLU A 1 83 ? -46.120 -17.629 28.852 1.00 51.19 83 GLU A C 1
ATOM 673 O O . GLU A 1 83 ? -46.183 -16.405 28.863 1.00 51.19 83 GLU A O 1
ATOM 678 N N . GLN A 1 84 ? -46.965 -18.396 28.159 1.00 49.28 84 GLN A N 1
ATOM 679 C CA . GLN A 1 84 ? -48.031 -17.955 27.234 1.00 49.28 84 GLN A CA 1
ATOM 680 C C . GLN A 1 84 ? -47.637 -17.826 25.750 1.00 49.28 84 GLN A C 1
ATOM 682 O O . GLN A 1 84 ? -47.774 -16.776 25.134 1.00 49.28 84 GLN A O 1
ATOM 687 N N . ALA A 1 85 ? -47.223 -18.939 25.138 1.00 47.97 85 ALA A N 1
ATOM 688 C CA . ALA A 1 85 ? -47.379 -19.146 23.692 1.00 47.97 85 ALA A CA 1
ATOM 689 C C . ALA A 1 85 ? -47.426 -20.647 23.343 1.00 47.97 85 ALA A C 1
ATOM 691 O O . ALA A 1 85 ? -46.694 -21.120 22.482 1.00 47.97 85 ALA A O 1
ATOM 692 N N . VAL A 1 86 ? -48.271 -21.416 24.035 1.00 49.56 86 VAL A N 1
ATOM 693 C CA . VAL A 1 86 ? -48.652 -22.776 23.615 1.00 49.56 86 VAL A CA 1
ATOM 694 C C . VAL A 1 86 ? -50.144 -22.739 23.304 1.00 49.56 86 VAL A C 1
ATOM 696 O O . VAL A 1 86 ? -50.963 -22.996 24.178 1.00 49.56 86 VAL A O 1
ATOM 699 N N . SER A 1 87 ? -50.502 -22.253 22.114 1.00 51.44 87 SER A N 1
ATOM 700 C CA . SER A 1 87 ? -51.819 -22.446 21.465 1.00 51.44 87 SER A CA 1
ATOM 701 C C . SER A 1 87 ? -51.949 -21.575 20.210 1.00 51.44 87 SER A C 1
ATOM 703 O O . SER A 1 87 ? -52.795 -20.688 20.139 1.00 51.44 87 SER A O 1
ATOM 705 N N . ARG A 1 88 ? -51.102 -21.801 19.198 1.00 43.91 88 ARG A N 1
ATOM 706 C CA . ARG A 1 88 ? -51.452 -21.456 17.807 1.00 43.91 88 ARG A CA 1
ATOM 707 C C . ARG A 1 88 ? -50.563 -22.185 16.803 1.00 43.91 88 ARG A C 1
ATOM 709 O O . ARG A 1 88 ? -49.835 -21.574 16.027 1.00 43.91 88 ARG A O 1
ATOM 716 N N . GLU A 1 89 ? -50.604 -23.509 16.861 1.00 51.91 89 GLU A N 1
ATOM 717 C CA . GLU A 1 89 ? -50.321 -24.321 15.679 1.00 51.91 89 GLU A CA 1
ATOM 718 C C . GLU A 1 89 ? -51.482 -24.194 14.683 1.00 51.91 89 GLU A C 1
ATOM 720 O O . GLU A 1 89 ? -52.597 -23.849 15.065 1.00 51.91 89 GLU A O 1
ATOM 725 N N . GLU A 1 90 ? -51.175 -24.475 13.415 1.00 50.44 90 GLU A N 1
ATOM 726 C CA . GLU A 1 90 ? -52.069 -24.512 12.247 1.00 50.44 90 GLU A CA 1
ATOM 727 C C . GLU A 1 90 ? -52.270 -23.192 11.477 1.00 50.44 90 GLU A C 1
ATOM 729 O O . GLU A 1 90 ? -53.342 -22.590 11.473 1.00 50.44 90 GLU A O 1
ATOM 734 N N . ASN A 1 91 ? -51.254 -22.770 10.711 1.00 48.62 91 ASN A N 1
ATOM 735 C CA . ASN A 1 91 ? -51.307 -22.916 9.245 1.00 48.62 91 ASN A CA 1
ATOM 736 C C . ASN A 1 91 ? -50.118 -22.283 8.503 1.00 48.62 91 ASN A C 1
ATOM 738 O O . ASN A 1 91 ? -49.626 -21.214 8.851 1.00 48.62 91 ASN A O 1
ATOM 742 N N . SER A 1 92 ? -49.805 -22.917 7.370 1.00 43.97 92 SER A N 1
ATOM 743 C CA . SER A 1 92 ? -48.955 -22.474 6.257 1.00 43.97 92 SER A CA 1
ATOM 744 C C . SER A 1 92 ? -47.501 -22.948 6.283 1.00 43.97 92 SER A C 1
ATOM 746 O O . SER A 1 92 ? -46.597 -22.350 6.866 1.00 43.97 92 SER A O 1
ATOM 748 N N . GLY A 1 93 ? -47.298 -24.066 5.582 1.00 49.25 93 GLY A N 1
ATOM 749 C CA . GLY A 1 93 ? -46.006 -24.664 5.296 1.00 49.25 93 GLY A CA 1
ATOM 750 C C . GLY A 1 93 ? -45.104 -23.737 4.489 1.00 49.25 93 GLY A C 1
ATOM 751 O O . GLY A 1 93 ? -45.350 -23.452 3.320 1.00 49.25 93 GLY A O 1
ATOM 752 N N . HIS A 1 94 ? -43.992 -23.350 5.101 1.00 43.31 94 HIS A N 1
ATOM 753 C CA . HIS A 1 94 ? -42.803 -22.895 4.398 1.00 43.31 94 HIS A CA 1
ATOM 754 C C . HIS A 1 94 ? -41.714 -23.936 4.649 1.00 43.31 94 HIS A C 1
ATOM 756 O O . HIS A 1 94 ? -41.203 -24.058 5.763 1.00 43.31 94 HIS A O 1
ATOM 762 N N . LYS A 1 95 ? -41.390 -24.738 3.627 1.00 54.03 95 LYS A N 1
ATOM 763 C CA . LYS A 1 95 ? -40.266 -25.677 3.693 1.00 54.03 95 LYS A CA 1
ATOM 764 C C . LYS A 1 95 ? -38.989 -24.854 3.865 1.00 54.03 95 LYS A C 1
ATOM 766 O O . LYS A 1 95 ? -38.531 -24.221 2.918 1.00 54.03 95 LYS A O 1
ATOM 771 N N . ARG A 1 96 ? -38.433 -24.827 5.079 1.00 48.97 96 ARG A N 1
ATOM 772 C CA . ARG A 1 96 ? -37.077 -24.315 5.305 1.00 48.97 96 ARG A CA 1
ATOM 773 C C . ARG A 1 96 ? -36.113 -25.197 4.507 1.00 48.97 96 ARG A C 1
ATOM 775 O O . ARG A 1 96 ? -36.200 -26.417 4.650 1.00 48.97 96 ARG A O 1
ATOM 782 N N . PRO A 1 97 ? -35.200 -24.639 3.697 1.00 53.47 97 PRO A N 1
ATOM 783 C CA . PRO A 1 97 ? -34.093 -25.433 3.198 1.00 53.47 97 PRO A CA 1
ATOM 784 C C . PRO A 1 97 ? -33.270 -25.886 4.409 1.00 53.47 97 PRO A C 1
ATOM 786 O O . PRO A 1 97 ? -32.805 -25.070 5.208 1.00 53.47 97 PRO A O 1
ATOM 789 N N . THR A 1 98 ? -33.159 -27.199 4.581 1.00 57.53 98 THR A N 1
ATOM 790 C CA . THR A 1 98 ? -32.271 -27.841 5.549 1.00 57.53 98 THR A CA 1
ATOM 791 C C . THR A 1 98 ? -30.837 -27.533 5.147 1.00 57.53 98 THR A C 1
ATOM 793 O O . THR A 1 98 ? -30.283 -28.174 4.256 1.00 57.53 98 THR A O 1
ATOM 796 N N . VAL A 1 99 ? -30.245 -26.520 5.775 1.00 58.34 99 VAL A N 1
ATOM 797 C CA . VAL A 1 99 ? -28.792 -26.359 5.774 1.00 58.34 99 VAL A CA 1
ATOM 798 C C . VAL A 1 99 ? -28.188 -27.568 6.501 1.00 58.34 99 VAL A C 1
ATOM 800 O O . VAL A 1 99 ? -28.675 -27.909 7.584 1.00 58.34 99 VAL A O 1
ATOM 803 N N . PRO A 1 100 ? -27.196 -28.267 5.920 1.00 56.31 100 PRO A N 1
ATOM 804 C CA . PRO A 1 100 ? -26.519 -29.346 6.624 1.00 56.31 100 PRO A CA 1
ATOM 805 C C . PRO A 1 100 ? -25.855 -28.778 7.880 1.00 56.31 100 PRO A C 1
ATOM 807 O O . PRO A 1 100 ? -25.339 -27.659 7.863 1.00 56.31 100 PRO A O 1
ATOM 810 N N . ALA A 1 101 ? -25.920 -29.546 8.967 1.00 60.28 101 ALA A N 1
ATOM 811 C CA . ALA A 1 101 ? -25.324 -29.203 10.246 1.00 60.28 101 ALA A CA 1
ATOM 812 C C . ALA A 1 101 ? -23.856 -28.804 10.040 1.00 60.28 101 ALA A C 1
ATOM 814 O O . ALA A 1 101 ? -23.025 -29.631 9.667 1.00 60.28 101 ALA A O 1
ATOM 815 N N . VAL A 1 102 ? -23.549 -27.524 10.261 1.00 55.59 102 VAL A N 1
ATOM 816 C CA . VAL A 1 102 ? -22.176 -27.099 10.519 1.00 55.59 102 VAL A CA 1
ATOM 817 C C . VAL A 1 102 ? -21.766 -27.837 11.783 1.00 55.59 102 VAL A C 1
ATOM 819 O O . VAL A 1 102 ? -22.310 -27.587 12.856 1.00 55.59 102 VAL A O 1
ATOM 822 N N . VAL A 1 103 ? -20.864 -28.800 11.619 1.00 57.31 103 VAL A N 1
ATOM 823 C CA . VAL A 1 103 ? -20.089 -29.371 12.713 1.00 57.31 103 VAL A CA 1
ATOM 824 C C . VAL A 1 103 ? -19.342 -28.195 13.324 1.00 57.31 103 VAL A C 1
ATOM 826 O O . VAL A 1 103 ? -18.444 -27.645 12.696 1.00 57.31 103 VAL A O 1
ATOM 829 N N . THR A 1 104 ? -19.785 -27.746 14.492 1.00 56.28 104 THR A N 1
ATOM 830 C CA . THR A 1 104 ? -18.974 -26.923 15.383 1.00 56.28 104 THR A CA 1
ATOM 831 C C . THR A 1 104 ? -17.858 -27.831 15.890 1.00 56.28 104 THR A C 1
ATOM 833 O O . THR A 1 104 ? -18.181 -28.799 16.580 1.00 56.28 104 THR A O 1
ATOM 836 N N . PRO A 1 105 ? -16.583 -27.610 15.524 1.00 54.38 105 PRO A N 1
ATOM 837 C CA . PRO A 1 105 ? -15.488 -28.228 16.254 1.00 54.38 105 PRO A CA 1
ATOM 838 C C . PRO A 1 105 ? -15.562 -27.709 17.691 1.00 54.38 105 PRO A C 1
ATOM 840 O O . PRO A 1 105 ? -15.825 -26.523 17.897 1.00 54.38 105 PRO A O 1
ATOM 843 N N . ASP A 1 106 ? -15.423 -28.615 18.651 1.00 54.47 106 ASP A N 1
ATOM 844 C CA . ASP A 1 106 ? -15.514 -28.352 20.084 1.00 54.47 106 ASP A CA 1
ATOM 845 C C . ASP A 1 106 ? -14.687 -27.117 20.496 1.00 54.47 106 ASP A C 1
ATOM 847 O O . ASP A 1 106 ? -13.520 -26.980 20.133 1.00 54.47 106 ASP A O 1
ATOM 851 N N . GLU A 1 107 ? -15.304 -26.195 21.242 1.00 58.34 107 GLU A N 1
ATOM 852 C CA . GLU A 1 107 ? -14.737 -24.887 21.618 1.00 58.34 107 GLU A CA 1
ATOM 853 C C . GLU A 1 107 ? -13.653 -24.950 22.722 1.00 58.34 107 GLU A C 1
ATOM 855 O O . GLU A 1 107 ? -13.424 -23.955 23.405 1.00 58.34 107 GLU A O 1
ATOM 860 N N . ASP A 1 108 ? -12.950 -26.074 22.888 1.00 54.22 108 ASP A N 1
ATOM 861 C CA . ASP A 1 108 ? -11.993 -26.269 23.992 1.00 54.22 108 ASP A CA 1
ATOM 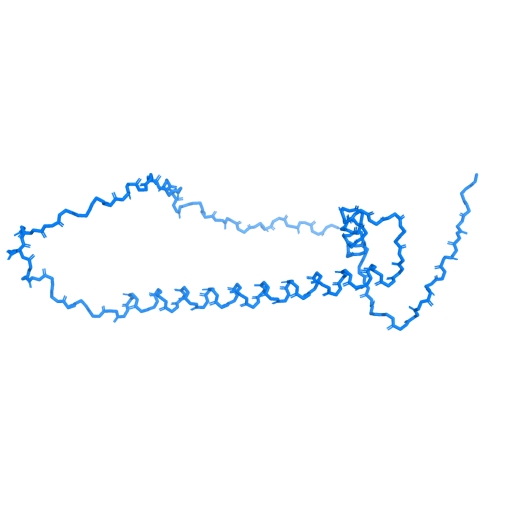862 C C . ASP A 1 108 ? -10.522 -26.434 23.562 1.00 54.22 108 ASP A C 1
ATOM 864 O O . ASP A 1 108 ? -9.660 -26.692 24.405 1.00 54.22 108 ASP A O 1
ATOM 868 N N . GLU A 1 109 ? -10.170 -26.206 22.292 1.00 53.66 109 GLU A N 1
ATOM 869 C CA . GLU A 1 109 ? -8.761 -25.969 21.945 1.00 53.66 109 GLU A CA 1
ATOM 870 C C . GLU A 1 109 ? -8.356 -24.560 22.399 1.00 53.66 109 GLU A C 1
ATOM 872 O O . GLU A 1 109 ? -8.433 -23.570 21.668 1.00 53.66 109 GLU A O 1
ATOM 877 N N . ILE A 1 110 ? -7.937 -24.477 23.664 1.00 59.12 110 ILE A N 1
ATOM 878 C CA . ILE A 1 110 ? -7.185 -23.353 24.213 1.00 59.12 110 ILE A CA 1
ATOM 879 C C . ILE A 1 110 ? -5.992 -23.134 23.282 1.00 59.12 110 ILE A C 1
ATOM 881 O O . ILE A 1 110 ? -5.073 -23.946 23.229 1.00 59.12 110 ILE A O 1
ATOM 885 N N . ILE A 1 111 ? -6.020 -22.038 22.526 1.00 56.94 111 ILE A N 1
ATOM 886 C CA . ILE A 1 111 ? -4.868 -21.580 21.754 1.00 56.94 111 ILE A CA 1
ATOM 887 C C . ILE A 1 111 ? -3.801 -21.194 22.782 1.00 56.94 111 ILE A C 1
ATOM 889 O O . ILE A 1 111 ? -3.855 -20.106 23.360 1.00 56.94 111 ILE A O 1
ATOM 893 N N . GLU A 1 112 ? -2.879 -22.111 23.064 1.00 61.41 112 GLU A N 1
ATOM 894 C CA . GLU A 1 112 ? -1.730 -21.839 23.920 1.00 61.41 112 GLU A CA 1
ATOM 895 C C . GLU A 1 112 ? -0.881 -20.731 23.284 1.00 61.41 112 GLU A C 1
ATOM 897 O O . GLU A 1 112 ? -0.659 -20.698 22.068 1.00 61.41 112 GLU A O 1
ATOM 902 N N . ALA A 1 113 ? -0.443 -19.771 24.101 1.00 71.12 113 ALA A N 1
ATOM 903 C CA . ALA A 1 113 ? 0.497 -18.759 23.650 1.00 71.12 113 ALA A CA 1
ATOM 904 C C . ALA A 1 113 ? 1.818 -19.454 23.288 1.00 71.12 113 ALA A C 1
ATOM 906 O O . ALA A 1 113 ? 2.350 -20.229 24.078 1.00 71.12 113 ALA A O 1
ATOM 907 N N . PHE A 1 114 ? 2.344 -19.190 22.090 1.00 55.62 114 PHE A N 1
ATOM 908 C CA . PHE A 1 114 ? 3.676 -19.647 21.702 1.00 55.62 114 PHE A CA 1
ATOM 909 C C . PHE A 1 114 ? 4.720 -18.868 22.516 1.00 55.62 114 PHE A C 1
ATOM 911 O O . PHE A 1 114 ? 5.174 -17.809 22.082 1.00 55.62 114 PHE A O 1
ATOM 918 N N . ASP A 1 115 ? 5.073 -19.378 23.696 1.00 60.22 115 ASP A N 1
ATOM 919 C CA . ASP A 1 115 ? 6.094 -18.786 24.571 1.00 60.22 115 ASP A CA 1
ATOM 920 C C . ASP A 1 115 ? 7.538 -19.070 24.100 1.00 60.22 115 ASP A C 1
ATOM 922 O O . ASP A 1 115 ? 8.485 -18.494 24.633 1.00 60.22 115 ASP A O 1
ATOM 926 N N . ASP A 1 116 ? 7.727 -19.850 23.031 1.00 60.81 116 ASP A N 1
ATOM 927 C CA . ASP A 1 116 ? 9.050 -20.214 22.515 1.00 60.81 116 ASP A CA 1
ATOM 928 C C . ASP A 1 116 ? 9.407 -19.440 21.234 1.00 60.81 116 ASP A C 1
ATOM 930 O O . ASP A 1 116 ? 9.450 -19.983 20.126 1.00 60.81 116 ASP A O 1
ATOM 934 N N . ILE A 1 117 ? 9.703 -18.146 21.375 1.00 54.56 117 ILE A N 1
ATOM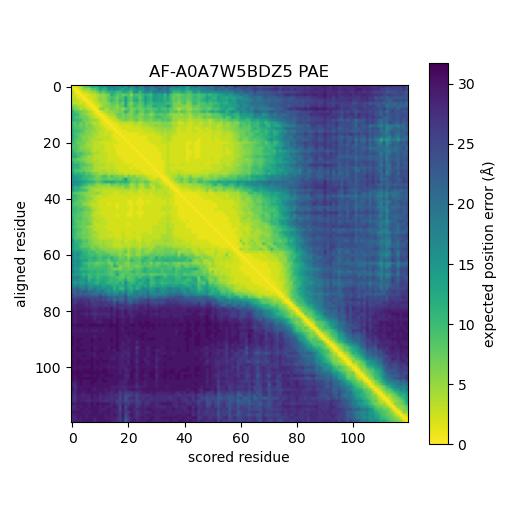 935 C CA . ILE A 1 117 ? 10.563 -17.446 20.410 1.00 54.56 117 ILE A CA 1
ATOM 936 C C . ILE A 1 117 ? 11.912 -17.239 21.090 1.00 54.56 117 ILE A C 1
ATOM 938 O O . ILE A 1 117 ? 12.185 -16.183 21.662 1.00 54.56 117 ILE A O 1
ATOM 942 N N . ASP A 1 118 ? 12.769 -18.256 21.010 1.00 52.62 118 ASP A N 1
ATOM 943 C CA . ASP A 1 118 ? 14.183 -18.109 21.339 1.00 52.62 118 ASP A CA 1
ATOM 944 C C . ASP A 1 118 ? 14.828 -17.154 20.325 1.00 52.62 118 ASP A C 1
ATOM 946 O O . ASP A 1 118 ? 15.213 -17.525 19.212 1.00 52.62 118 ASP A O 1
ATOM 950 N N . VAL A 1 119 ? 14.929 -15.884 20.713 1.00 57.53 119 VAL A N 1
ATOM 951 C CA . VAL A 1 119 ? 15.744 -14.887 20.021 1.00 57.53 119 VAL A CA 1
ATOM 952 C C . VAL A 1 119 ? 17.204 -15.203 20.340 1.00 57.53 119 VAL A C 1
ATOM 954 O O . VAL A 1 119 ? 17.718 -14.811 21.388 1.00 57.53 119 VAL A O 1
ATOM 957 N N . ARG A 1 120 ? 17.851 -15.960 19.453 1.00 46.34 120 ARG A N 1
ATOM 958 C CA . ARG A 1 120 ? 19.291 -16.231 19.499 1.00 46.34 120 ARG A CA 1
ATOM 959 C C . ARG A 1 120 ? 20.084 -15.244 18.653 1.00 46.34 120 ARG A C 1
ATOM 961 O O . ARG A 1 120 ? 19.617 -14.917 17.539 1.00 46.34 120 ARG A O 1
#

Foldseek 3Di:
DDDDDDDDDPDPPDDDDDPVLLVVQVVVCVVVVDPDDDPVSSSVSSVVVVVVVVVVVVVVVVVVVVVVVVVVVVVPDDPDDPPDDDDDDDDDDDPDPDDDDDPDDDPPPPPDPPPDPPPD

Sequence (120 aa):
MKTYHEIPYAYLGRPPASLWEVRAAVREQVARGKKHIDENSIFQGIAEMREIEAKAAISTKSARRNEERRRTAEKTKPQAKREQAVSREENSGHKRPTVPAVVTPDEDEIIEAFDDIDVR

Solvent-accessible surface area (backbone atoms only — not comparable to full-atom values): 8222 Å² total; per-residue (Å²): 138,90,81,88,77,90,77,77,75,93,64,84,88,58,77,91,76,55,74,65,50,53,52,50,22,47,53,49,41,49,74,72,68,48,89,74,86,50,74,66,59,36,55,50,40,38,51,53,52,54,51,51,51,53,52,48,54,53,50,53,55,50,50,54,52,52,50,52,50,50,57,49,52,62,73,66,54,74,86,72,73,95,72,90,85,90,85,80,82,88,86,82,93,72,87,70,82,81,72,78,82,77,80,74,76,75,93,73,77,75,81,72,78,85,85,81,73,84,87,123

Mean predicted aligned error: 16.98 Å

Organism: NCBI:txid1715466

Secondary structure (DSSP, 8-state):
-PPP-----S-TTSPP--HHHHHHHHHHHHHTT-SS--HHHHHHHHHHHHHHHHHHHHHHHHHHHHHHHHHHHHHH-------S--S-------------------TT------------

Radius of gyration: 27.69 Å; Cα contacts (8 Å, |Δi|>4): 20; chains: 1; bounding box: 85×40×52 Å